Protein AF-A0A9D8KYQ4-F1 (afdb_monomer_lite)

Foldseek 3Di:
DKDKDWDDLQLVVVVVVLVVVQVVCVVVVHDRDDDPPVVSVCSVVDPGDMDMDDDVLVVVCVVVVHPDSCVSDPADPVGD

Structure (mmCIF, N/CA/C/O backbone):
data_AF-A0A9D8KYQ4-F1
#
_entry.id   AF-A0A9D8KYQ4-F1
#
loop_
_atom_site.group_PDB
_atom_site.id
_atom_site.type_symbol
_atom_site.label_atom_id
_atom_site.label_alt_id
_atom_site.label_comp_id
_atom_site.label_asym_id
_atom_site.label_entity_id
_atom_site.label_seq_id
_atom_site.pdbx_PDB_ins_code
_atom_site.Cartn_x
_atom_site.Cartn_y
_atom_site.Cartn_z
_atom_site.occupancy
_atom_site.B_iso_or_equiv
_atom_site.auth_seq_id
_atom_site.auth_comp_id
_atom_site.auth_asym_id
_atom_site.auth_atom_id
_atom_site.pdbx_PDB_model_num
ATOM 1 N N . LEU A 1 1 ? -7.093 -7.837 9.886 1.00 91.69 1 LEU A N 1
ATOM 2 C CA . LEU A 1 1 ? -6.693 -6.493 10.376 1.00 91.69 1 LEU A CA 1
ATOM 3 C C . LEU A 1 1 ? -5.473 -5.962 9.634 1.00 91.69 1 LEU A C 1
ATOM 5 O O . LEU A 1 1 ? -5.469 -4.789 9.284 1.00 91.69 1 LEU A O 1
ATOM 9 N N . ALA A 1 2 ? -4.483 -6.812 9.361 1.00 97.31 2 ALA A N 1
ATOM 10 C CA . ALA A 1 2 ? -3.272 -6.444 8.642 1.00 97.31 2 ALA A CA 1
ATOM 11 C C . ALA A 1 2 ? -2.965 -7.436 7.513 1.00 97.31 2 ALA A C 1
ATOM 13 O O . ALA A 1 2 ? -3.504 -8.545 7.519 1.00 97.31 2 ALA A O 1
ATOM 14 N N . ASN A 1 3 ? -2.103 -7.037 6.583 1.00 97.50 3 ASN A N 1
ATOM 15 C CA . ASN A 1 3 ? -1.463 -7.913 5.604 1.00 97.50 3 ASN A CA 1
ATOM 16 C C . ASN A 1 3 ? 0.041 -7.629 5.608 1.00 97.50 3 ASN A C 1
ATOM 18 O O . ASN A 1 3 ? 0.427 -6.463 5.621 1.00 97.50 3 ASN A O 1
ATOM 22 N N . GLY A 1 4 ? 0.869 -8.669 5.608 1.00 96.62 4 GLY A N 1
ATOM 23 C CA . GLY A 1 4 ? 2.320 -8.528 5.608 1.00 96.62 4 GLY A CA 1
ATOM 24 C C . GLY A 1 4 ? 3.014 -9.704 4.940 1.00 96.62 4 GLY A C 1
ATOM 25 O O . GLY A 1 4 ? 2.440 -10.787 4.815 1.00 96.62 4 GLY A O 1
ATOM 26 N N . TYR A 1 5 ? 4.234 -9.466 4.478 1.00 95.88 5 TYR A N 1
ATOM 27 C CA . TYR A 1 5 ? 5.018 -10.407 3.686 1.00 95.88 5 TYR A CA 1
ATOM 28 C C . TYR A 1 5 ? 6.516 -10.124 3.830 1.00 95.88 5 TYR A C 1
ATOM 30 O O . TYR A 1 5 ? 6.928 -9.040 4.244 1.00 95.88 5 TYR A O 1
ATOM 38 N N . HIS A 1 6 ? 7.333 -11.127 3.500 1.00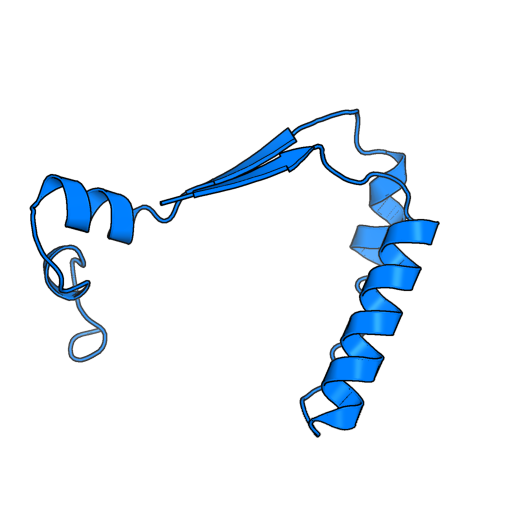 96.38 6 HIS A N 1
ATOM 39 C CA . HIS A 1 6 ? 8.741 -10.888 3.205 1.00 96.38 6 HIS A CA 1
ATOM 40 C C . HIS A 1 6 ? 8.822 -10.196 1.846 1.00 96.38 6 HIS A C 1
ATOM 42 O O . HIS A 1 6 ? 8.183 -10.649 0.893 1.00 96.38 6 HIS A O 1
ATOM 48 N N . GLU A 1 7 ? 9.537 -9.080 1.782 1.00 97.12 7 GLU A N 1
ATOM 49 C CA . GLU A 1 7 ? 9.525 -8.232 0.596 1.00 97.12 7 GLU A CA 1
ATOM 50 C C . GLU A 1 7 ? 10.279 -8.888 -0.563 1.00 97.12 7 GLU A C 1
ATOM 52 O O . GLU A 1 7 ? 11.358 -9.457 -0.387 1.00 97.12 7 GLU A O 1
ATOM 57 N N . LEU A 1 8 ? 9.698 -8.802 -1.761 1.00 97.06 8 LEU A N 1
ATOM 58 C CA . LEU A 1 8 ? 10.353 -9.229 -2.992 1.00 97.06 8 LEU A CA 1
ATOM 59 C C . LEU A 1 8 ? 11.270 -8.103 -3.474 1.00 97.06 8 LEU A C 1
ATOM 61 O O . LEU A 1 8 ? 10.777 -7.051 -3.866 1.00 97.06 8 LEU A O 1
ATOM 65 N N . ASN A 1 9 ? 12.581 -8.340 -3.489 1.00 95.50 9 ASN A N 1
ATOM 66 C CA . ASN A 1 9 ? 13.577 -7.390 -3.997 1.00 95.50 9 ASN A CA 1
ATOM 67 C C . ASN A 1 9 ? 14.107 -7.738 -5.405 1.00 95.50 9 ASN A C 1
ATOM 69 O O . ASN A 1 9 ? 14.930 -7.010 -5.958 1.00 95.50 9 ASN A O 1
ATOM 73 N N . ASP A 1 10 ? 13.612 -8.817 -6.024 1.00 97.81 10 ASP A N 1
ATOM 74 C CA . ASP A 1 10 ? 13.919 -9.152 -7.417 1.00 97.81 10 ASP A CA 1
ATOM 75 C C . ASP A 1 10 ? 13.065 -8.304 -8.377 1.00 97.81 10 ASP A C 1
ATOM 77 O O . ASP A 1 10 ? 11.860 -8.521 -8.554 1.00 97.81 10 ASP A O 1
ATOM 81 N N . ALA A 1 11 ? 13.711 -7.337 -9.033 1.00 97.81 11 ALA A N 1
ATOM 82 C CA . ALA A 1 11 ? 13.071 -6.449 -9.999 1.00 97.81 11 ALA A CA 1
ATOM 83 C C . ALA A 1 11 ? 12.541 -7.174 -11.251 1.00 97.81 11 ALA A C 1
ATOM 85 O O . ALA A 1 11 ? 11.531 -6.764 -11.832 1.00 97.81 11 ALA A O 1
ATOM 86 N N . GLY A 1 12 ? 13.204 -8.249 -11.686 1.00 98.12 12 GLY A N 1
ATOM 87 C CA . GLY A 1 12 ? 12.791 -9.045 -12.839 1.00 98.12 12 GLY A CA 1
ATOM 88 C C . GLY A 1 12 ? 11.510 -9.818 -12.547 1.00 98.12 12 GLY A C 1
ATOM 89 O O . GLY A 1 12 ? 10.560 -9.767 -13.334 1.00 98.12 12 GLY A O 1
ATOM 90 N N . GLU A 1 13 ? 11.445 -10.472 -11.388 1.00 98.12 13 GLU A N 1
ATOM 91 C CA . GLU A 1 13 ? 10.233 -11.149 -10.932 1.00 98.12 13 GLU A CA 1
ATOM 92 C C . GLU A 1 13 ? 9.089 -10.149 -10.702 1.00 98.12 13 GLU A C 1
ATOM 94 O O . GLU A 1 13 ? 7.966 -10.370 -11.170 1.00 98.12 13 GLU A O 1
ATOM 99 N N . GLN A 1 14 ? 9.359 -9.012 -10.053 1.00 98.44 14 GLN A N 1
ATOM 100 C CA . GLN A 1 14 ? 8.337 -7.995 -9.806 1.00 98.44 14 GLN A CA 1
ATOM 101 C C . GLN A 1 14 ? 7.768 -7.418 -11.113 1.00 98.44 14 GLN A C 1
ATOM 103 O O . GLN A 1 14 ? 6.551 -7.242 -11.230 1.00 98.44 14 GLN A O 1
ATOM 108 N N . ARG A 1 15 ? 8.601 -7.209 -12.143 1.00 98.44 15 ARG A N 1
ATOM 109 C CA . ARG A 1 15 ? 8.133 -6.804 -13.479 1.00 98.44 15 ARG A CA 1
ATOM 110 C C . ARG A 1 15 ? 7.193 -7.839 -14.094 1.00 98.44 15 ARG A C 1
ATOM 112 O O . ARG A 1 15 ? 6.155 -7.463 -14.638 1.00 98.44 15 ARG A O 1
ATOM 119 N N . GLN A 1 16 ? 7.520 -9.129 -14.005 1.00 98.50 16 GLN A N 1
ATOM 120 C CA . GLN A 1 16 ? 6.653 -10.195 -14.522 1.00 98.50 16 GLN A CA 1
ATOM 121 C C . GLN A 1 16 ? 5.299 -10.224 -13.802 1.00 98.50 16 GLN A C 1
ATOM 123 O O . GLN A 1 16 ? 4.263 -10.438 -14.437 1.00 98.50 16 GLN A O 1
ATOM 128 N N . ARG A 1 17 ? 5.286 -9.976 -12.485 1.00 98.31 17 ARG A N 1
ATOM 129 C CA . ARG A 1 17 ? 4.048 -9.862 -11.699 1.00 98.31 17 ARG A CA 1
ATOM 130 C C . ARG A 1 17 ? 3.202 -8.677 -12.167 1.00 98.31 17 ARG A C 1
ATOM 132 O O . ARG A 1 17 ? 2.027 -8.872 -12.465 1.00 98.31 17 ARG A O 1
ATOM 139 N N . PHE A 1 18 ? 3.800 -7.501 -12.363 1.00 98.12 18 PHE A N 1
ATOM 140 C CA . PHE A 1 18 ? 3.076 -6.351 -12.912 1.00 98.12 18 PHE A CA 1
ATOM 141 C C . PHE A 1 18 ? 2.505 -6.612 -14.311 1.00 98.12 18 PHE A C 1
ATOM 143 O O . PHE A 1 18 ? 1.349 -6.287 -14.571 1.00 98.12 18 PHE A O 1
ATOM 150 N N . GLN A 1 19 ? 3.265 -7.242 -15.211 1.00 98.06 19 GLN A N 1
ATOM 151 C CA . GLN A 1 19 ? 2.772 -7.596 -16.549 1.00 98.06 19 GLN A CA 1
ATOM 152 C C . GLN A 1 19 ? 1.578 -8.558 -16.492 1.00 98.06 19 GLN A C 1
ATOM 154 O O . GLN A 1 19 ? 0.624 -8.411 -17.258 1.00 98.06 19 GLN A O 1
ATOM 159 N N . ARG A 1 20 ? 1.596 -9.518 -15.560 1.00 98.25 20 ARG A N 1
ATOM 160 C CA . ARG A 1 20 ? 0.470 -10.428 -15.320 1.00 98.25 20 ARG A CA 1
ATOM 161 C C . ARG A 1 20 ? -0.767 -9.675 -14.834 1.00 98.25 20 ARG A C 1
ATOM 163 O O . ARG A 1 20 ? -1.856 -9.918 -15.350 1.00 98.25 20 ARG A O 1
ATOM 170 N N . ASP A 1 21 ? -0.605 -8.743 -13.901 1.00 98.00 21 ASP A N 1
ATOM 171 C CA . ASP A 1 21 ? -1.712 -7.929 -13.390 1.00 98.00 21 ASP A CA 1
ATOM 172 C C . ASP A 1 21 ? -2.308 -7.029 -14.480 1.00 98.00 21 ASP A C 1
ATOM 174 O O . ASP A 1 21 ? -3.530 -6.903 -14.580 1.00 98.00 21 ASP A O 1
ATOM 178 N N . LEU A 1 22 ? -1.468 -6.456 -15.349 1.00 98.00 22 LEU A N 1
ATOM 179 C CA . LEU A 1 22 ? -1.918 -5.691 -16.513 1.00 98.00 22 LEU A CA 1
ATOM 180 C C . LEU A 1 22 ? -2.703 -6.557 -17.502 1.00 98.00 22 LEU A C 1
ATOM 182 O O . LEU A 1 22 ? -3.742 -6.117 -17.989 1.00 98.00 22 LEU A O 1
ATOM 186 N N . ALA A 1 23 ? -2.277 -7.798 -17.750 1.00 97.94 23 ALA A N 1
ATOM 187 C CA . ALA A 1 23 ? -3.025 -8.728 -18.595 1.00 97.94 23 ALA A CA 1
ATOM 188 C C . ALA A 1 23 ? -4.407 -9.065 -18.003 1.00 97.94 23 ALA A C 1
ATOM 190 O O . ALA A 1 23 ? -5.406 -9.081 -18.724 1.00 97.94 23 ALA A O 1
ATOM 191 N N . VAL A 1 24 ? -4.491 -9.275 -16.683 1.00 98.25 24 VAL A N 1
ATOM 192 C CA . VAL A 1 24 ? -5.766 -9.513 -15.980 1.00 98.25 24 VAL A CA 1
ATOM 193 C C . VAL A 1 24 ? -6.683 -8.291 -16.068 1.00 98.25 24 VAL A C 1
ATOM 195 O O . VAL A 1 24 ? -7.874 -8.443 -16.332 1.00 98.25 24 VAL A O 1
ATOM 198 N N . ARG A 1 25 ? -6.140 -7.083 -15.885 1.00 98.12 25 ARG A N 1
ATOM 199 C CA . ARG A 1 25 ? -6.877 -5.818 -16.039 1.00 98.12 25 ARG A CA 1
ATOM 200 C C . ARG A 1 25 ? -7.384 -5.629 -17.465 1.00 98.12 25 ARG A C 1
ATOM 202 O O . ARG A 1 25 ? -8.558 -5.332 -17.655 1.00 98.12 25 ARG A O 1
ATOM 209 N N . ALA A 1 26 ? -6.536 -5.876 -18.463 1.00 97.88 26 ALA A N 1
ATOM 210 C CA . ALA A 1 26 ? -6.907 -5.793 -19.872 1.00 97.88 26 ALA A CA 1
ATOM 211 C C . ALA A 1 26 ? -8.080 -6.726 -20.206 1.00 97.88 26 ALA A C 1
ATOM 213 O O . ALA A 1 26 ? -9.038 -6.301 -20.847 1.00 97.88 26 ALA A O 1
ATOM 214 N N . ALA A 1 27 ? -8.054 -7.965 -19.703 1.00 98.25 27 ALA A N 1
ATOM 215 C CA . ALA A 1 27 ? -9.144 -8.924 -19.884 1.00 98.25 27 ALA A CA 1
ATOM 216 C C . ALA A 1 27 ? -10.471 -8.481 -19.235 1.00 98.25 27 ALA A C 1
ATOM 218 O O . ALA A 1 27 ? -11.537 -8.914 -19.666 1.00 98.25 27 ALA A O 1
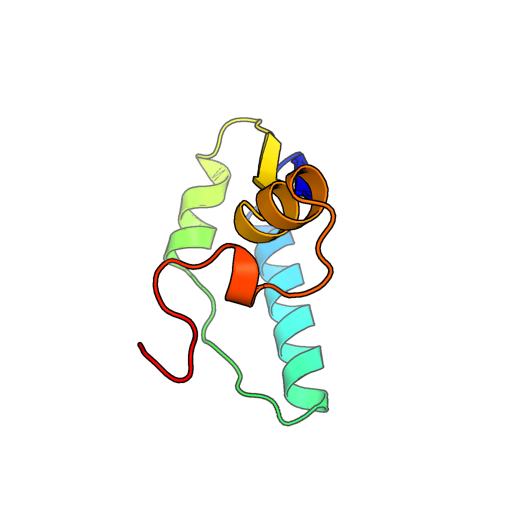ATOM 219 N N . ARG A 1 28 ? -10.418 -7.618 -18.212 1.00 98.00 28 ARG A N 1
ATOM 220 C CA . ARG A 1 28 ? -11.591 -7.035 -17.538 1.00 98.00 28 ARG A CA 1
ATOM 221 C C . ARG A 1 28 ? -12.055 -5.711 -18.150 1.00 98.00 28 ARG A C 1
ATOM 223 O O . ARG A 1 28 ? -13.114 -5.223 -17.774 1.00 98.00 28 ARG A O 1
ATOM 230 N N . GLY A 1 29 ? -11.291 -5.139 -19.084 1.00 97.81 29 GLY A N 1
ATOM 231 C CA . GLY A 1 29 ? -11.528 -3.787 -19.595 1.00 97.81 29 GLY A CA 1
ATOM 232 C C . GLY A 1 29 ? -11.181 -2.684 -18.587 1.00 97.81 29 GLY A C 1
ATOM 233 O O . GLY A 1 29 ? -11.656 -1.560 -18.728 1.00 97.81 29 GLY A O 1
ATOM 234 N N . ASP A 1 30 ? -10.368 -2.997 -17.574 1.00 98.06 30 ASP A N 1
ATOM 235 C CA . ASP A 1 30 ? -9.945 -2.042 -16.552 1.00 98.06 30 ASP A CA 1
ATOM 236 C C . ASP A 1 30 ? -8.857 -1.092 -17.083 1.00 98.06 30 ASP A C 1
ATOM 238 O O . ASP A 1 30 ? -8.124 -1.396 -18.030 1.00 98.06 30 ASP A O 1
ATOM 242 N N . VAL A 1 31 ? -8.690 0.049 -16.405 1.00 96.88 31 VAL A N 1
ATOM 243 C CA . VAL A 1 31 ? -7.572 0.970 -16.654 1.00 96.88 31 VAL A CA 1
ATOM 244 C C . VAL A 1 31 ? -6.239 0.240 -16.476 1.00 96.88 31 VAL A C 1
ATOM 246 O O . VAL A 1 31 ? -6.016 -0.463 -15.481 1.00 96.88 31 VAL A O 1
ATOM 249 N N . GLN A 1 32 ? -5.339 0.460 -17.434 1.0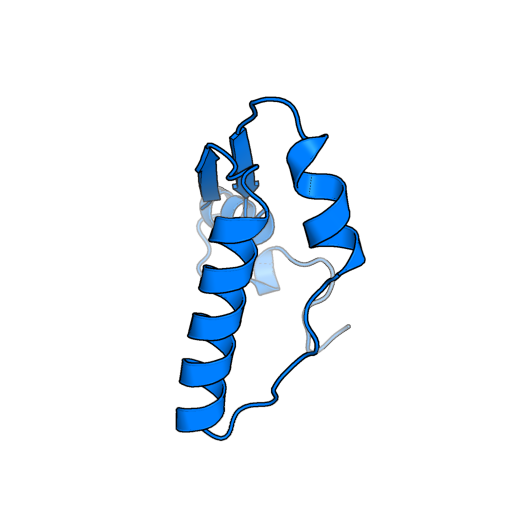0 97.38 32 GLN A N 1
ATOM 250 C CA . GLN A 1 32 ? -3.980 -0.068 -17.440 1.00 97.38 32 GLN A CA 1
ATOM 251 C C . GLN A 1 32 ? -3.000 1.035 -17.022 1.00 97.38 32 GLN A C 1
ATOM 253 O O . GLN A 1 32 ? -2.659 1.887 -17.845 1.00 97.38 32 GLN A O 1
ATOM 258 N N . PRO A 1 33 ? -2.577 1.072 -15.747 1.00 95.94 33 PRO A N 1
ATOM 259 C CA . PRO A 1 33 ? -1.554 2.015 -15.319 1.00 95.94 33 PRO A CA 1
ATOM 260 C C . PRO A 1 33 ? -0.202 1.683 -15.975 1.00 95.94 33 PRO A C 1
ATOM 262 O O . PRO A 1 33 ? 0.061 0.516 -16.280 1.00 95.94 33 PRO A O 1
ATOM 265 N N . PRO A 1 34 ? 0.676 2.679 -16.185 1.00 96.94 34 PRO A N 1
ATOM 266 C CA . PRO A 1 34 ? 2.048 2.415 -16.602 1.00 96.94 34 PRO A CA 1
ATOM 267 C C . PRO A 1 34 ? 2.802 1.628 -15.522 1.00 96.94 34 PRO A C 1
ATOM 269 O O . PRO A 1 34 ? 2.455 1.680 -14.340 1.00 96.94 34 PRO A O 1
ATOM 272 N N . LEU A 1 35 ? 3.855 0.915 -15.928 1.00 97.06 35 LEU A N 1
ATOM 273 C CA . LE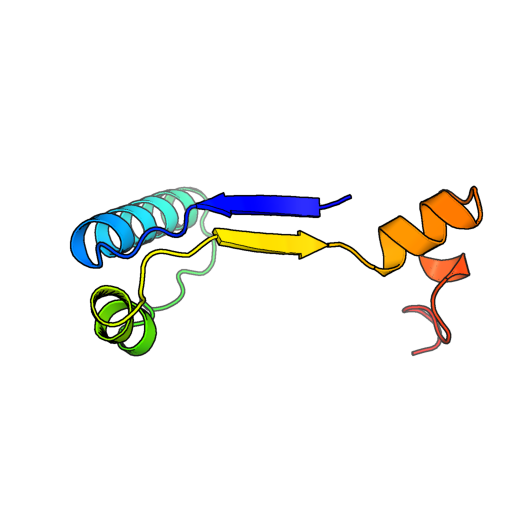U A 1 35 ? 4.777 0.298 -14.977 1.00 97.06 35 LEU A CA 1
ATOM 274 C C . LEU A 1 35 ? 5.529 1.379 -14.190 1.00 97.06 35 LEU A C 1
ATOM 276 O O . LEU A 1 35 ? 5.977 2.372 -14.765 1.00 97.06 35 LEU A O 1
ATOM 280 N N . ASP A 1 36 ? 5.697 1.156 -12.887 1.00 97.81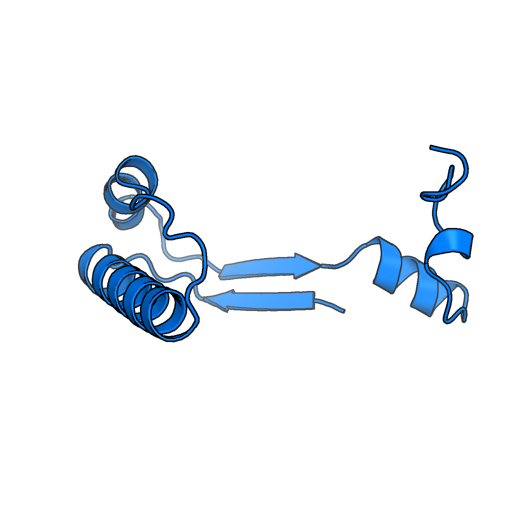 36 ASP A N 1
ATOM 281 C CA . ASP A 1 36 ? 6.502 2.015 -12.017 1.00 97.81 36 ASP A CA 1
ATOM 282 C C . ASP A 1 36 ? 7.991 1.681 -12.198 1.00 97.81 36 ASP A C 1
ATOM 284 O O . ASP A 1 36 ? 8.576 0.866 -11.481 1.00 97.81 36 ASP A O 1
ATOM 288 N N . GLU A 1 37 ? 8.583 2.257 -13.243 1.00 98.12 37 GLU A N 1
ATOM 289 C CA . GLU A 1 37 ? 10.003 2.086 -13.561 1.00 98.12 37 GLU A CA 1
ATOM 290 C C . GLU A 1 37 ? 10.932 2.573 -12.429 1.00 98.12 37 GLU A C 1
ATOM 292 O O . GLU A 1 37 ? 11.884 1.852 -12.120 1.00 98.12 37 GLU A O 1
ATOM 297 N N . PRO A 1 38 ? 10.672 3.714 -11.750 1.00 98.31 38 PRO A N 1
ATOM 298 C CA . PRO A 1 38 ? 11.443 4.111 -10.570 1.00 98.31 38 PRO A CA 1
ATOM 299 C C . PRO A 1 38 ? 11.421 3.077 -9.439 1.00 98.31 38 PRO A C 1
ATOM 301 O O . PRO A 1 38 ? 12.474 2.767 -8.884 1.00 98.31 38 PRO A O 1
ATOM 304 N N . PHE A 1 39 ? 10.256 2.510 -9.115 1.00 97.75 39 PHE A N 1
ATOM 305 C CA . PHE A 1 39 ? 10.153 1.459 -8.103 1.0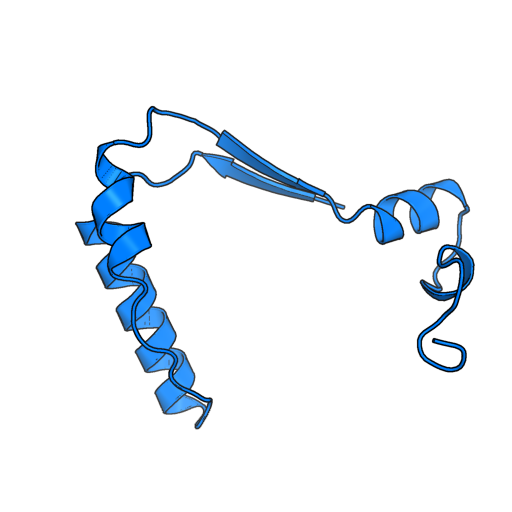0 97.75 39 PHE A CA 1
ATOM 306 C C . PHE A 1 39 ? 10.949 0.213 -8.502 1.00 97.75 39 PHE A C 1
ATOM 308 O O . PHE A 1 39 ? 11.747 -0.283 -7.711 1.00 97.75 39 PHE A O 1
ATOM 315 N N . LEU A 1 40 ? 10.792 -0.262 -9.743 1.00 98.06 40 LEU A N 1
ATOM 316 C CA . LEU A 1 40 ? 11.531 -1.425 -10.244 1.00 98.06 40 LEU A CA 1
ATOM 317 C C . LEU A 1 40 ? 13.049 -1.205 -10.218 1.00 98.06 40 LEU A C 1
ATOM 319 O O . LEU A 1 40 ? 13.787 -2.139 -9.914 1.00 98.06 40 LEU A O 1
ATOM 323 N N . ALA A 1 41 ? 13.511 0.011 -10.516 1.00 98.00 41 ALA A N 1
ATOM 324 C CA . ALA A 1 41 ? 14.926 0.364 -10.458 1.00 98.00 41 ALA A CA 1
ATOM 325 C C . ALA A 1 41 ? 15.481 0.373 -9.025 1.00 98.00 41 ALA A C 1
ATOM 327 O O . ALA A 1 41 ? 16.655 0.071 -8.843 1.00 98.00 41 ALA A O 1
ATOM 328 N N . ALA A 1 42 ? 14.653 0.686 -8.024 1.00 97.88 42 ALA A N 1
ATOM 329 C CA . ALA A 1 42 ? 15.062 0.759 -6.620 1.00 97.88 42 ALA A CA 1
ATOM 330 C C . ALA A 1 42 ? 15.046 -0.599 -5.893 1.00 97.88 42 ALA A C 1
ATOM 332 O O . ALA A 1 42 ? 15.693 -0.750 -4.859 1.00 97.88 42 ALA A O 1
ATOM 333 N N . LEU A 1 43 ? 14.309 -1.593 -6.402 1.00 97.56 43 LEU A N 1
ATOM 334 C CA . LEU A 1 43 ? 14.156 -2.899 -5.747 1.00 97.56 43 LEU A CA 1
ATOM 335 C C . LEU A 1 43 ? 15.471 -3.628 -5.430 1.00 97.56 43 LEU A C 1
ATOM 337 O O . LEU A 1 43 ? 15.575 -4.143 -4.319 1.00 97.56 43 LEU A O 1
ATOM 341 N N . PRO A 1 44 ? 16.485 -3.665 -6.317 1.00 97.00 44 PRO A N 1
ATOM 342 C CA . PRO A 1 44 ? 17.741 -4.352 -6.014 1.00 97.00 44 PRO A CA 1
ATOM 343 C C . PRO A 1 44 ? 18.510 -3.735 -4.837 1.00 97.00 44 PRO A C 1
ATOM 345 O O . PRO A 1 44 ? 19.283 -4.434 -4.183 1.00 97.00 44 PRO A O 1
ATOM 348 N N . ASP A 1 45 ? 18.282 -2.449 -4.554 1.00 97.56 45 ASP A N 1
ATOM 349 C CA . ASP A 1 45 ? 18.898 -1.730 -3.437 1.00 97.56 45 ASP A CA 1
ATOM 350 C C . ASP A 1 45 ? 18.143 -1.951 -2.112 1.00 97.56 45 ASP A C 1
ATOM 352 O O . ASP A 1 45 ? 18.622 -1.556 -1.044 1.00 97.56 45 ASP A O 1
ATOM 356 N N . LEU A 1 46 ? 16.967 -2.591 -2.150 1.00 96.81 46 LEU A N 1
ATOM 357 C CA . LEU A 1 46 ? 16.180 -2.906 -0.964 1.00 96.81 46 LEU A CA 1
ATOM 358 C C . LEU A 1 46 ? 16.839 -4.070 -0.194 1.00 96.81 46 LEU A C 1
ATOM 360 O O . LEU A 1 46 ? 16.889 -5.202 -0.698 1.00 96.81 46 LEU A O 1
ATOM 364 N N . PRO A 1 47 ? 17.325 -3.843 1.044 1.00 96.56 47 PRO A N 1
ATOM 365 C CA . PRO A 1 47 ? 17.843 -4.926 1.866 1.00 96.56 47 PRO A CA 1
ATOM 366 C C . PRO A 1 47 ? 16.723 -5.911 2.202 1.00 96.56 47 PRO A C 1
ATOM 368 O O . PRO A 1 47 ? 15.546 -5.552 2.210 1.00 96.56 47 PRO A O 1
ATOM 371 N N . GLN A 1 48 ? 17.092 -7.145 2.548 1.00 96.50 48 GLN A N 1
ATOM 372 C CA . GLN A 1 48 ? 16.119 -8.130 3.015 1.00 96.50 48 GLN A CA 1
ATOM 373 C C . GLN A 1 48 ? 15.301 -7.566 4.180 1.00 96.50 48 GLN A C 1
ATOM 375 O O . GLN A 1 48 ? 15.838 -7.241 5.241 1.00 96.50 48 GLN A O 1
ATOM 380 N N . CYS A 1 49 ? 13.993 -7.451 3.973 1.00 97.56 49 CYS A N 1
ATOM 381 C CA . CYS A 1 49 ? 13.076 -6.864 4.935 1.00 97.56 49 CYS A CA 1
ATOM 382 C C . CYS A 1 49 ? 11.695 -7.524 4.850 1.00 97.56 49 CYS A C 1
ATOM 384 O O . CYS A 1 49 ? 11.425 -8.379 4.004 1.00 97.56 49 CYS A O 1
ATOM 386 N N . ALA A 1 50 ? 10.823 -7.175 5.787 1.00 97.56 50 ALA A N 1
ATOM 387 C CA . ALA A 1 50 ? 9.429 -7.582 5.772 1.00 97.56 50 ALA A CA 1
ATOM 388 C C . ALA A 1 50 ? 8.560 -6.357 6.051 1.00 97.56 50 ALA A C 1
ATOM 390 O O . ALA A 1 50 ? 8.893 -5.545 6.919 1.00 97.56 50 ALA A O 1
ATOM 391 N N . GLY A 1 51 ? 7.458 -6.241 5.321 1.00 96.94 51 GLY A N 1
ATOM 392 C CA . GLY A 1 51 ? 6.483 -5.171 5.465 1.00 96.94 51 GLY A CA 1
ATOM 393 C C . GLY A 1 51 ? 5.170 -5.689 6.035 1.00 96.94 51 GLY A C 1
ATOM 394 O O . GLY A 1 51 ? 4.781 -6.838 5.821 1.00 96.94 51 GLY A O 1
ATOM 395 N N . VAL A 1 52 ? 4.463 -4.830 6.771 1.00 97.94 52 VAL A N 1
ATOM 396 C CA . VAL A 1 52 ? 3.083 -5.077 7.198 1.00 97.94 52 VAL A CA 1
ATOM 397 C C . VAL A 1 52 ? 2.271 -3.789 7.113 1.00 97.94 52 VAL A C 1
ATOM 399 O O . VAL A 1 52 ? 2.663 -2.753 7.644 1.00 97.94 52 VAL A O 1
ATOM 402 N N . ALA A 1 53 ? 1.114 -3.862 6.464 1.00 98.12 53 ALA A N 1
ATOM 403 C CA . ALA A 1 53 ? 0.122 -2.798 6.428 1.00 98.12 53 ALA A CA 1
ATOM 404 C C . ALA A 1 53 ? -1.039 -3.152 7.362 1.00 98.12 53 ALA A C 1
ATOM 406 O O . ALA A 1 53 ? -1.663 -4.207 7.217 1.00 98.12 53 ALA A O 1
ATOM 407 N N . VAL A 1 54 ? -1.348 -2.268 8.312 1.00 98.19 54 VAL A N 1
ATOM 408 C CA . VAL A 1 54 ? -2.453 -2.427 9.270 1.00 98.19 54 VAL A CA 1
ATOM 409 C C . VAL A 1 54 ? -3.555 -1.427 8.936 1.00 98.19 54 VAL A C 1
ATOM 411 O O . VAL A 1 54 ? -3.297 -0.232 8.822 1.00 98.19 54 VAL A O 1
ATOM 414 N N . GLY A 1 55 ? -4.798 -1.895 8.820 1.00 98.06 55 GLY A N 1
ATOM 415 C CA . GLY A 1 55 ? -5.951 -1.003 8.706 1.00 98.06 55 GLY A CA 1
ATOM 416 C C . GLY A 1 55 ? -6.300 -0.407 10.068 1.00 98.06 55 GLY A C 1
ATOM 417 O O . GLY A 1 55 ? -6.999 -1.063 10.840 1.00 98.06 55 GLY A O 1
ATOM 418 N N . VAL A 1 56 ? -5.819 0.806 10.356 1.00 98.25 56 VAL A N 1
ATOM 419 C CA . VAL A 1 56 ? -6.012 1.481 11.654 1.00 98.25 56 VAL A CA 1
ATOM 420 C C . VAL A 1 56 ? -7.493 1.679 11.967 1.00 98.25 56 VAL A C 1
ATOM 422 O O . VAL A 1 56 ? -7.921 1.311 13.056 1.00 98.25 56 VAL A O 1
ATOM 425 N N . ASP A 1 57 ? -8.306 2.129 11.010 1.00 97.94 57 ASP A N 1
ATOM 426 C CA . ASP A 1 57 ? -9.747 2.309 11.239 1.00 97.94 57 ASP A CA 1
ATOM 427 C C . ASP A 1 57 ? -10.416 0.986 11.613 1.00 97.94 57 ASP A C 1
ATOM 429 O O . ASP A 1 57 ? -11.165 0.901 12.578 1.00 97.94 57 ASP A O 1
ATOM 433 N N . ARG A 1 58 ? -10.071 -0.104 10.917 1.00 98.19 58 ARG A N 1
ATOM 434 C CA . ARG A 1 58 ? -10.598 -1.441 11.237 1.00 98.19 58 ARG A CA 1
ATOM 435 C C . ARG A 1 58 ? -10.108 -1.960 12.588 1.00 98.19 58 ARG A C 1
ATOM 437 O O . ARG A 1 58 ? -10.827 -2.720 13.233 1.00 98.19 58 ARG A O 1
ATOM 444 N N . LEU A 1 59 ? -8.904 -1.582 13.015 1.00 98.44 59 LEU A N 1
ATOM 445 C CA . LEU A 1 59 ? -8.411 -1.877 14.359 1.00 98.44 59 LEU A CA 1
ATOM 446 C C . LEU A 1 59 ? -9.235 -1.122 15.409 1.00 98.44 59 LEU A C 1
ATOM 448 O O . LEU A 1 59 ? -9.694 -1.740 16.365 1.00 98.44 59 LEU A O 1
ATOM 452 N N . LEU A 1 60 ? -9.483 0.173 15.204 1.00 98.31 60 LEU A N 1
ATOM 453 C CA . LEU A 1 60 ? -10.330 0.978 16.086 1.00 98.31 60 LEU A CA 1
ATOM 454 C C . LEU A 1 60 ? -11.765 0.444 16.131 1.00 98.31 60 LEU A C 1
ATOM 456 O O . LEU A 1 60 ? -12.330 0.322 17.212 1.00 98.31 60 LEU A O 1
ATOM 460 N N . MET A 1 61 ? -12.324 0.039 14.987 1.00 98.50 61 MET A N 1
ATOM 461 C CA . MET A 1 61 ? -13.644 -0.593 14.911 1.00 98.50 61 MET A CA 1
ATOM 462 C C . MET A 1 61 ? -13.707 -1.856 15.775 1.00 98.50 61 MET A C 1
ATOM 464 O O . MET A 1 61 ? -14.658 -2.038 16.532 1.00 98.50 61 MET A O 1
ATOM 468 N N . ALA A 1 62 ? -12.679 -2.709 15.704 1.00 98.25 62 ALA A N 1
ATOM 469 C CA . ALA A 1 62 ? -12.597 -3.917 16.519 1.00 98.25 62 ALA A CA 1
ATOM 470 C C . ALA A 1 62 ? -12.471 -3.600 18.020 1.00 98.25 62 ALA A C 1
ATOM 472 O O . ALA A 1 62 ? -13.141 -4.239 18.828 1.00 98.25 62 ALA A O 1
ATOM 473 N N . LEU A 1 63 ? -11.663 -2.599 18.391 1.00 98.31 63 LEU A N 1
ATOM 474 C CA . LEU A 1 63 ? -11.502 -2.154 19.783 1.00 98.31 63 LEU A CA 1
ATOM 475 C C . LEU A 1 63 ? -12.783 -1.527 20.353 1.00 98.31 63 LEU A C 1
ATOM 477 O O . LEU A 1 63 ? -13.084 -1.720 21.528 1.00 98.31 63 LEU A O 1
ATOM 481 N N . ALA A 1 64 ? -13.545 -0.812 19.525 1.00 97.81 64 ALA A N 1
ATOM 482 C CA . ALA A 1 64 ? -14.821 -0.203 19.891 1.00 97.81 64 ALA A CA 1
ATOM 483 C C . ALA A 1 64 ? -16.023 -1.158 19.745 1.00 97.81 64 ALA A C 1
ATOM 485 O O . ALA A 1 64 ? -17.141 -0.790 20.097 1.00 97.81 64 ALA A O 1
ATOM 486 N N . GLY A 1 65 ? -15.822 -2.373 19.218 1.00 98.19 65 GLY A N 1
ATOM 487 C CA . GLY A 1 65 ? -16.886 -3.359 19.011 1.00 98.19 65 GLY A CA 1
ATOM 488 C C . GLY A 1 65 ? -17.932 -2.957 17.963 1.00 98.19 65 GLY A C 1
ATOM 489 O O . GLY A 1 65 ? -19.068 -3.423 18.031 1.00 98.19 65 GLY A O 1
ATOM 490 N N . THR A 1 66 ? -17.579 -2.098 17.001 1.00 98.19 66 THR A N 1
ATOM 491 C CA . THR A 1 66 ? -18.495 -1.616 15.954 1.00 98.19 66 THR A CA 1
ATOM 492 C C . THR A 1 66 ? -18.205 -2.239 14.589 1.00 98.19 66 THR A C 1
ATOM 494 O O . THR A 1 66 ? -17.063 -2.492 14.210 1.00 98.19 66 THR A O 1
ATOM 497 N N . GLY A 1 67 ? -19.269 -2.465 13.814 1.00 97.31 67 GLY A N 1
ATOM 498 C CA . GLY A 1 67 ? -19.192 -2.859 12.407 1.00 97.31 67 GLY A CA 1
ATOM 499 C C . GLY A 1 67 ? -19.173 -1.682 11.425 1.00 97.31 67 GLY A C 1
ATOM 500 O O . GLY A 1 67 ? -19.065 -1.913 10.222 1.00 97.31 67 GLY A O 1
ATOM 501 N N . ARG A 1 68 ? -19.290 -0.431 11.894 1.00 97.12 68 ARG A N 1
ATOM 502 C CA . ARG A 1 68 ? -19.394 0.759 11.032 1.00 97.12 68 ARG A CA 1
ATOM 503 C C . ARG A 1 68 ? -18.114 1.586 11.084 1.00 97.12 68 ARG A C 1
ATOM 505 O O . ARG A 1 68 ? -17.701 2.021 12.151 1.00 97.12 68 ARG A O 1
ATOM 512 N N . ILE A 1 69 ? -17.521 1.859 9.922 1.00 97.50 69 ILE A N 1
ATOM 513 C CA . ILE A 1 69 ? -16.305 2.684 9.829 1.00 97.50 69 ILE A CA 1
ATOM 514 C C . ILE A 1 69 ? -16.549 4.145 10.233 1.00 97.50 69 ILE A C 1
ATOM 516 O O . ILE A 1 69 ? -15.673 4.766 10.817 1.00 97.50 69 ILE A O 1
ATOM 520 N N . ALA A 1 70 ? -17.756 4.672 9.998 1.00 97.25 70 ALA A N 1
ATOM 521 C CA . ALA A 1 70 ? -18.118 6.042 10.364 1.00 97.25 70 ALA A CA 1
ATOM 522 C C . ALA A 1 70 ? -18.010 6.318 11.877 1.00 97.25 70 ALA A C 1
ATOM 524 O O . ALA A 1 70 ? -17.748 7.448 12.263 1.00 97.25 70 ALA A O 1
ATOM 525 N N . ASP A 1 71 ? -18.144 5.291 12.725 1.00 97.25 71 ASP A N 1
ATOM 526 C CA . ASP A 1 71 ? -18.071 5.439 14.187 1.00 97.25 71 ASP A CA 1
ATOM 527 C C . ASP A 1 71 ? -16.652 5.748 14.694 1.00 97.25 71 ASP A C 1
ATOM 529 O O . ASP A 1 71 ? -16.485 6.132 15.849 1.00 97.25 71 ASP A O 1
ATOM 533 N N . VAL A 1 72 ? -15.629 5.547 13.855 1.00 97.44 72 VAL A N 1
ATOM 534 C CA . VAL A 1 72 ? -14.214 5.745 14.213 1.00 97.44 72 VAL A CA 1
ATOM 535 C C . VAL A 1 72 ? -13.525 6.831 13.384 1.00 97.44 72 VAL A C 1
ATOM 537 O O . VAL A 1 72 ? -12.335 7.073 13.569 1.00 97.44 72 VAL A O 1
ATOM 540 N N . LEU A 1 73 ? -14.260 7.496 12.488 1.00 97.56 73 LEU A N 1
ATOM 541 C CA . LEU A 1 73 ? -13.780 8.650 11.730 1.00 97.56 73 LEU A CA 1
ATOM 542 C C . LEU A 1 73 ? -14.214 9.943 12.426 1.00 97.56 73 LEU A C 1
ATOM 544 O O . LEU A 1 73 ? -15.322 10.031 12.946 1.00 97.56 73 LEU A O 1
ATOM 548 N N . ALA A 1 74 ? -13.362 10.969 12.399 1.00 96.50 74 ALA A N 1
ATOM 549 C CA . ALA A 1 74 ? -13.728 12.288 12.924 1.00 96.50 74 ALA A CA 1
ATOM 550 C C . ALA A 1 74 ? -14.860 12.940 12.106 1.00 96.50 74 ALA A C 1
ATOM 552 O O . ALA A 1 74 ? -15.767 13.544 12.672 1.00 96.50 74 ALA A O 1
ATOM 553 N N . PHE A 1 75 ? -14.805 12.772 10.782 1.00 96.94 75 PHE A N 1
ATOM 554 C CA . PHE A 1 75 ? -15.839 13.151 9.824 1.00 96.94 75 PHE A CA 1
ATOM 555 C C . PHE A 1 75 ? -15.984 11.995 8.835 1.00 96.94 75 PHE A C 1
ATOM 557 O O . PHE A 1 75 ? -14.985 11.521 8.288 1.00 96.94 75 PHE A O 1
ATOM 564 N N . ASP A 1 76 ? -17.200 11.487 8.652 1.00 94.38 76 ASP A N 1
ATOM 565 C CA . ASP A 1 76 ? -17.451 10.428 7.676 1.00 94.38 76 ASP A CA 1
ATOM 566 C C . ASP A 1 76 ? -17.526 10.995 6.247 1.00 94.38 76 ASP A C 1
ATOM 568 O O . ASP A 1 76 ? -17.499 12.203 6.033 1.00 94.38 76 ASP A O 1
ATOM 572 N N . PHE A 1 77 ? -17.659 10.123 5.247 1.00 93.56 77 PHE A N 1
ATOM 573 C CA . PHE A 1 77 ? -17.703 10.545 3.843 1.00 93.56 77 PHE A CA 1
ATOM 574 C C . PHE A 1 77 ? -18.880 11.467 3.481 1.00 93.56 77 PHE A C 1
ATOM 576 O O . PHE A 1 77 ? -18.814 12.134 2.454 1.00 93.56 77 PHE A O 1
ATOM 583 N N . ALA A 1 78 ? -19.959 11.488 4.271 1.00 94.31 78 ALA A N 1
ATOM 584 C CA . ALA A 1 78 ? -21.100 12.372 4.034 1.00 94.31 78 ALA A CA 1
ATOM 585 C C . ALA A 1 78 ? -20.895 13.771 4.641 1.00 94.31 78 ALA A C 1
ATOM 587 O O . ALA A 1 78 ? -21.586 14.707 4.243 1.00 94.31 78 ALA A O 1
ATOM 588 N N . HIS A 1 79 ? -19.957 13.907 5.580 1.00 92.75 79 HIS A N 1
ATOM 589 C CA . HIS A 1 79 ? -19.664 15.141 6.311 1.00 92.75 79 HIS A CA 1
ATOM 590 C C . HIS A 1 79 ? -18.207 15.616 6.135 1.00 92.75 79 HIS A C 1
ATOM 592 O O . HIS A 1 79 ? -17.758 16.467 6.906 1.00 92.75 79 HIS A O 1
ATOM 598 N N . ALA A 1 80 ? -17.479 15.039 5.172 1.00 78.81 80 ALA A N 1
ATOM 599 C CA . ALA A 1 80 ? -16.094 15.370 4.830 1.00 78.81 80 ALA A CA 1
ATOM 600 C C . ALA A 1 80 ? -15.962 16.692 4.060 1.00 78.81 80 ALA A C 1
ATOM 602 O O . ALA A 1 80 ? -16.885 17.033 3.283 1.00 78.81 80 ALA A O 1
#

Sequence (80 aa):
LANGYHELNDAGEQRQRFQRDLAVRAARGDVQPPLDEPFLAALPDLPQCAGVAVGVDRLLMALAGTGRIADVLAFDFAHA

Radius of gyration: 18.01 Å; chains: 1; bounding box: 40×26×40 Å

pLDDT: mean 97.14, std 2.41, range [78.81, 98.5]

Secondary structure (DSSP, 8-state):
-EEEEE----HHHHHHHHHHHHHHHHHHT---PPP-HHHHHHGGG--S-EEEEE-HHHHHHHHHT-S-GGGGSSS-TT--

Organism: NCBI:txid83617

InterPro domains:
  IPR004364 Aminoacyl-tRNA synthetase, class II (D/K/N) [PF00152] (1-75)
  IPR045864 Class II Aminoacyl-tRNA synthetase/Biotinyl protein ligase (BPL) and lipoyl protein ligase (LPL) [G3DSA:3.30.930.10] (1-80)
  IPR045864 Class II Aminoacyl-tRNA synthetase/Biotinyl protein ligase (BPL) and lipoyl protein ligase (LPL) [SSF55681] (1-75)